Protein AF-A0A9D7FT58-F1 (afdb_monomer)

Mean predicted aligned error: 3.79 Å

Secondary structure (DSSP, 8-state):
---SEEEEE-SS-SEE-STT--EEGGGSSS------HHHHHHHHHHHHTT--EEEEE-

Radius of gyration: 13.27 Å; Cα contacts (8 Å, |Δi|>4): 74; chains: 1; bounding box: 26×16×39 Å

Foldseek 3Di:
DDWPEEAEDDPPAQWDDPPPDIDHLVVDPHNDRDDPVVSVVVCVVVVVVPTGYDYYYD

Sequence (58 aa):
MQPDVLLLQPPTGSYRRDDRCQSRVEDQTIQINLPPMDLAYHAAVLENAGFACAIRDF

Solvent-accessible surface area (backbone atoms only — not comparable to full-atom values): 3755 Å² total; per-residue (Å²): 135,83,56,80,40,80,45,71,47,68,81,79,60,71,55,46,66,71,73,97,60,71,43,52,26,86,80,40,98,70,71,63,90,72,77,67,57,69,57,52,53,52,39,54,56,42,42,75,73,70,43,50,62,43,79,46,81,89

Nearest PDB structures (foldseek):
  4f3p-assembly2_B  TM=3.799E-01  e=3.996E+00  Burkholderia pseudomallei 1710b
  4f3p-assembly1_A  TM=3.820E-01  e=3.996E+00  Burkholderia pseudomallei 1710b
  1s4d-assembly3_G  TM=4.817E-01  e=9.006E+00  Pseudomonas denitrificans (nom. rej.)
  3tl6-assembly1_E  TM=3.869E-01  e=9.006E+00  Entamoeba histolytica

Structure (mmCIF, N/CA/C/O backbone):
data_AF-A0A9D7FT58-F1
#
_entry.id   AF-A0A9D7FT58-F1
#
loop_
_atom_site.group_PDB
_atom_site.id
_atom_site.type_symbol
_atom_site.label_atom_id
_atom_site.label_alt_id
_atom_site.label_comp_id
_atom_site.label_asym_id
_atom_site.label_entity_id
_atom_site.label_seq_id
_atom_site.pdbx_PDB_ins_code
_atom_site.Cartn_x
_atom_site.Cartn_y
_atom_site.Cartn_z
_atom_site.occupancy
_atom_site.B_iso_or_equiv
_atom_site.auth_seq_id
_atom_site.auth_comp_id
_atom_site.auth_asym_id
_atom_site.auth_atom_id
_atom_site.pdbx_PDB_model_num
ATOM 1 N N . MET A 1 1 ? 4.9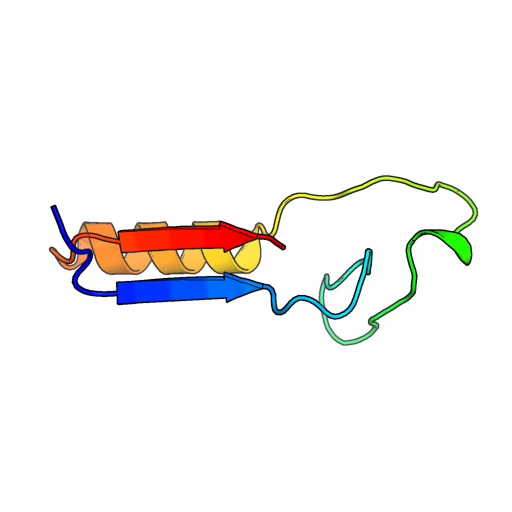85 0.347 20.815 1.00 68.38 1 MET A N 1
ATOM 2 C CA . MET A 1 1 ? 3.568 -0.071 20.838 1.00 68.38 1 MET A CA 1
ATOM 3 C C . MET A 1 1 ? 3.315 -0.841 19.550 1.00 68.38 1 MET A C 1
ATOM 5 O O . MET A 1 1 ? 3.853 -0.429 18.530 1.00 68.38 1 MET A O 1
ATOM 9 N N . GLN A 1 2 ? 2.647 -1.993 19.605 1.00 87.81 2 GLN A N 1
ATOM 10 C CA . GLN A 1 2 ? 2.338 -2.792 18.412 1.00 87.81 2 GLN A CA 1
ATOM 11 C C . GLN A 1 2 ? 1.075 -2.211 17.751 1.00 87.81 2 GLN A C 1
ATOM 13 O O . GLN A 1 2 ? 0.152 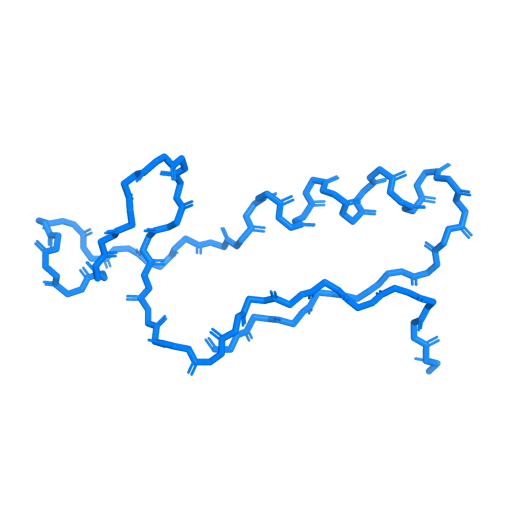-1.893 18.499 1.00 87.81 2 GLN A O 1
ATOM 18 N N . PRO A 1 3 ? 1.043 -2.000 16.420 1.00 94.81 3 PRO A N 1
ATOM 19 C CA . PRO A 1 3 ? -0.142 -1.466 15.755 1.00 94.81 3 PRO A CA 1
ATOM 20 C C . PRO A 1 3 ? -1.255 -2.519 15.711 1.00 94.81 3 PRO A C 1
ATOM 22 O O . PRO A 1 3 ? -0.965 -3.712 15.601 1.00 94.81 3 PRO A O 1
ATOM 25 N N . ASP A 1 4 ? -2.509 -2.072 15.730 1.00 97.56 4 ASP A N 1
ATOM 26 C CA . ASP A 1 4 ? -3.672 -2.931 15.486 1.00 97.56 4 ASP A CA 1
ATOM 27 C C . ASP A 1 4 ? -3.702 -3.390 14.022 1.00 97.56 4 ASP A C 1
ATOM 29 O O . ASP A 1 4 ? -4.063 -4.528 13.720 1.00 97.56 4 ASP A O 1
ATOM 33 N N . VAL A 1 5 ? -3.286 -2.503 13.107 1.00 98.12 5 VAL A N 1
ATOM 34 C CA . VAL A 1 5 ? -3.245 -2.764 11.665 1.00 98.12 5 VAL A CA 1
ATOM 35 C C . VAL A 1 5 ? -1.880 -2.401 11.085 1.00 98.12 5 VAL A C 1
ATOM 37 O O . VAL A 1 5 ? -1.413 -1.267 11.193 1.00 98.12 5 VAL A O 1
ATOM 40 N N . LEU A 1 6 ? -1.252 -3.368 10.413 1.00 97.56 6 LEU A N 1
ATOM 41 C CA . LEU A 1 6 ? -0.058 -3.151 9.600 1.00 97.56 6 LEU A CA 1
ATOM 42 C C . LEU A 1 6 ? -0.445 -3.131 8.119 1.00 97.56 6 LEU A C 1
ATOM 44 O O . LEU A 1 6 ? -0.836 -4.157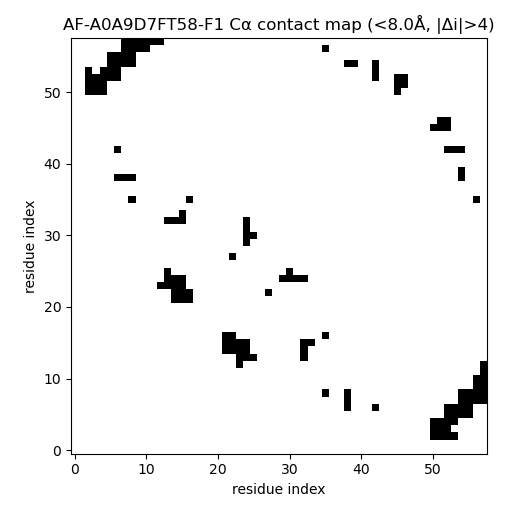 7.564 1.00 97.56 6 LEU A O 1
ATOM 48 N N . LEU A 1 7 ? -0.280 -1.979 7.473 1.00 97.44 7 LEU A N 1
ATOM 49 C CA . LEU A 1 7 ? -0.376 -1.841 6.025 1.00 97.44 7 LEU A CA 1
ATOM 50 C C . LEU A 1 7 ? 1.031 -1.945 5.444 1.00 97.44 7 LEU A C 1
ATOM 52 O O . LEU A 1 7 ? 1.946 -1.261 5.902 1.00 97.44 7 LEU A O 1
ATOM 56 N N . LEU A 1 8 ? 1.231 -2.815 4.458 1.00 95.81 8 LEU A N 1
ATOM 57 C CA . LEU A 1 8 ? 2.567 -3.072 3.931 1.00 95.81 8 LEU A CA 1
ATOM 58 C C . LEU A 1 8 ? 2.607 -3.009 2.413 1.00 95.81 8 LEU A C 1
ATOM 60 O O . LEU A 1 8 ? 1.762 -3.584 1.728 1.00 95.81 8 LEU A O 1
ATOM 64 N N . GLN A 1 9 ? 3.644 -2.354 1.908 1.00 92.75 9 GLN A N 1
ATOM 65 C CA . GLN A 1 9 ? 4.063 -2.487 0.528 1.00 92.75 9 GLN A CA 1
ATOM 66 C C . GLN A 1 9 ? 5.159 -3.557 0.485 1.00 92.75 9 GLN A C 1
ATOM 68 O O . GLN A 1 9 ? 6.199 -3.37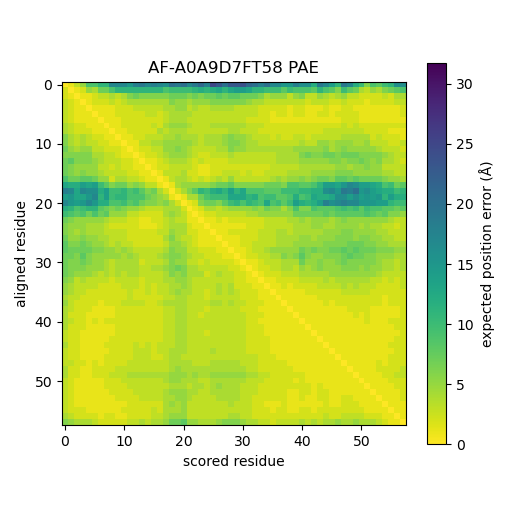9 1.109 1.00 92.75 9 GLN A O 1
ATOM 73 N N . PRO A 1 10 ? 4.933 -4.712 -0.158 1.00 90.75 10 PRO A N 1
ATOM 74 C CA . PRO A 1 10 ? 5.816 -5.864 -0.003 1.00 90.75 10 PRO A CA 1
ATOM 75 C C . PRO A 1 10 ? 7.199 -5.621 -0.634 1.00 90.75 10 PRO A C 1
ATOM 77 O O . PRO A 1 10 ? 7.267 -4.926 -1.653 1.00 90.75 10 PRO A O 1
ATOM 80 N N . PRO A 1 11 ? 8.271 -6.264 -0.114 1.00 92.19 11 PRO A N 1
ATOM 81 C CA . PRO A 1 11 ? 9.660 -6.131 -0.580 1.00 92.19 11 PRO A CA 1
ATOM 82 C C . PRO A 1 11 ? 9.866 -6.774 -1.960 1.00 92.19 11 PRO A C 1
ATOM 84 O O . PRO A 1 11 ? 10.545 -7.784 -2.120 1.00 92.19 11 PRO A O 1
ATOM 87 N N . THR A 1 12 ? 9.226 -6.210 -2.975 1.00 89.25 12 THR A N 1
ATOM 88 C CA . THR A 1 12 ? 9.239 -6.695 -4.362 1.00 89.25 12 THR A CA 1
ATOM 89 C C . THR A 1 12 ? 10.036 -5.767 -5.277 1.00 89.25 12 THR A C 1
ATOM 91 O O . THR A 1 12 ? 10.100 -6.009 -6.477 1.00 89.25 12 THR A O 1
ATOM 94 N N . GLY A 1 13 ? 10.686 -4.748 -4.704 1.00 87.94 13 GLY A N 1
ATOM 95 C CA . GLY A 1 13 ? 11.465 -3.727 -5.399 1.00 87.94 13 GLY A CA 1
ATOM 96 C C . GLY A 1 13 ? 10.682 -2.436 -5.645 1.00 87.94 13 GLY A C 1
ATOM 97 O O . GLY A 1 13 ? 9.491 -2.335 -5.339 1.00 87.94 13 GLY A O 1
ATOM 98 N N . SER A 1 14 ? 11.362 -1.453 -6.238 1.00 89.06 14 SER A N 1
ATOM 99 C CA . SER A 1 14 ? 10.781 -0.155 -6.587 1.00 89.06 14 SER A CA 1
ATOM 100 C C . SER A 1 14 ? 9.867 -0.274 -7.804 1.00 89.06 14 SER A C 1
ATOM 102 O O . SER A 1 14 ? 10.319 -0.413 -8.944 1.00 89.06 14 SER A O 1
ATOM 104 N N . TYR A 1 15 ? 8.565 -0.197 -7.553 1.00 89.31 15 TYR A N 1
ATOM 105 C CA . TYR A 1 15 ? 7.524 -0.164 -8.574 1.00 89.31 15 TYR A CA 1
ATOM 106 C C . TYR A 1 15 ? 6.646 1.056 -8.358 1.00 89.31 15 TYR A C 1
ATOM 108 O O . TYR A 1 15 ? 6.326 1.407 -7.224 1.00 89.31 15 TYR A O 1
ATOM 116 N N . ARG A 1 16 ? 6.185 1.647 -9.456 1.00 87.06 16 ARG A N 1
ATOM 117 C CA . ARG A 1 16 ? 5.027 2.530 -9.420 1.00 87.06 16 ARG A CA 1
ATOM 118 C C . ARG A 1 16 ? 3.775 1.662 -9.404 1.00 87.06 16 ARG A C 1
ATOM 120 O O . ARG A 1 16 ? 3.620 0.819 -10.286 1.00 87.06 16 ARG A O 1
ATOM 127 N N . ARG A 1 17 ? 2.931 1.836 -8.384 1.00 84.19 17 ARG A N 1
ATOM 128 C CA . ARG A 1 17 ? 1.746 0.997 -8.126 1.00 84.19 17 ARG A CA 1
ATOM 129 C C . ARG A 1 17 ? 0.422 1.751 -8.228 1.00 84.19 17 ARG A C 1
ATOM 131 O O . ARG A 1 17 ? -0.587 1.256 -7.745 1.00 84.19 17 ARG A O 1
ATOM 138 N N . ASP A 1 18 ? 0.440 2.919 -8.861 1.00 73.88 18 ASP A N 1
ATOM 139 C CA . ASP A 1 18 ? -0.762 3.715 -9.082 1.00 73.88 18 ASP A CA 1
ATOM 140 C C . ASP A 1 18 ? -1.672 2.978 -10.090 1.00 73.88 18 ASP A C 1
ATOM 142 O O . ASP A 1 18 ? -1.316 2.837 -11.262 1.00 73.88 18 ASP A O 1
ATOM 146 N N . ASP A 1 19 ? -2.851 2.530 -9.644 1.00 67.50 19 ASP A N 1
ATOM 147 C CA . ASP A 1 19 ? -3.909 1.937 -10.485 1.00 67.50 19 ASP A CA 1
ATOM 148 C C . ASP A 1 19 ? -3.536 0.569 -11.133 1.00 67.50 19 ASP A C 1
ATOM 150 O O . ASP A 1 19 ? -2.749 -0.222 -10.607 1.00 67.50 19 ASP A O 1
ATOM 154 N N . ARG A 1 20 ? -4.164 0.214 -12.263 1.00 65.31 20 ARG A N 1
ATOM 155 C CA . ARG A 1 20 ? -4.056 -1.097 -12.934 1.00 65.31 20 ARG A CA 1
ATOM 156 C C . ARG A 1 20 ? -2.680 -1.414 -13.521 1.00 65.31 20 ARG A C 1
ATOM 158 O O . ARG A 1 20 ? -2.426 -2.582 -13.816 1.00 65.31 20 ARG A O 1
ATOM 165 N N . CYS A 1 21 ? -1.824 -0.419 -13.753 1.00 67.00 21 CYS A N 1
ATOM 166 C CA . CYS A 1 21 ? -0.528 -0.623 -14.398 1.00 67.00 21 CYS A CA 1
ATOM 167 C C . CYS A 1 21 ? 0.601 -0.493 -13.377 1.00 67.00 21 CYS A C 1
ATOM 169 O O . CYS A 1 21 ? 0.995 0.608 -13.004 1.00 67.00 21 CYS A O 1
ATOM 171 N N . GLN A 1 22 ? 1.149 -1.632 -12.960 1.00 81.88 22 GLN A N 1
ATOM 172 C CA . GLN A 1 22 ? 2.373 -1.651 -12.170 1.00 81.88 22 GLN A CA 1
ATOM 173 C C . GLN A 1 22 ? 3.570 -1.693 -13.117 1.00 81.88 22 GLN A C 1
ATOM 175 O O . GLN A 1 22 ? 3.631 -2.528 -14.017 1.00 81.88 22 GLN A O 1
ATOM 180 N N . SER A 1 23 ? 4.527 -0.791 -12.932 1.00 86.62 23 SER A N 1
ATOM 181 C CA . SER A 1 23 ? 5.763 -0.757 -13.724 1.00 86.62 23 SER A CA 1
ATOM 182 C C . SER A 1 23 ? 6.954 -0.559 -12.806 1.00 86.62 23 SER A C 1
ATOM 184 O O . SER A 1 23 ? 6.851 0.141 -11.793 1.00 86.62 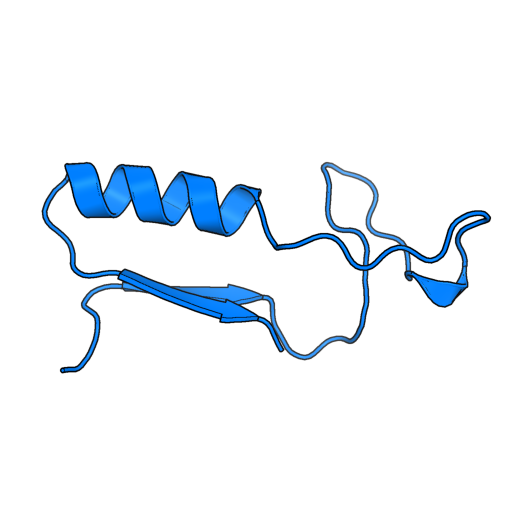23 SER A O 1
ATOM 186 N N . ARG A 1 24 ? 8.094 -1.163 -13.147 1.00 89.19 24 ARG A N 1
ATOM 187 C CA . ARG A 1 24 ? 9.331 -0.945 -12.393 1.00 89.19 24 ARG A CA 1
ATOM 188 C C . ARG A 1 24 ? 9.702 0.527 -12.514 1.00 89.19 24 ARG A C 1
ATOM 190 O O . ARG A 1 24 ? 9.473 1.147 -13.553 1.00 89.19 24 ARG A O 1
ATOM 197 N N . VAL A 1 25 ? 10.246 1.112 -11.454 1.00 89.25 25 VAL A N 1
ATOM 198 C CA . VAL A 1 25 ? 10.707 2.507 -11.512 1.00 89.25 25 VAL A CA 1
ATOM 199 C C . VAL A 1 25 ? 11.828 2.655 -12.545 1.00 89.25 25 VAL A C 1
ATOM 201 O O . VAL A 1 25 ? 11.848 3.643 -13.267 1.00 89.25 25 VAL A O 1
ATOM 204 N N . GLU A 1 26 ? 12.689 1.643 -12.695 1.00 91.94 26 GLU A N 1
ATOM 205 C CA . GLU A 1 26 ? 13.798 1.652 -13.662 1.00 91.94 26 GLU A CA 1
ATOM 206 C C . GLU A 1 26 ? 13.358 1.718 -15.135 1.00 91.94 26 GLU A C 1
ATOM 208 O O . GLU A 1 26 ? 14.072 2.297 -15.951 1.00 91.94 26 GLU A O 1
ATOM 213 N N . ASP A 1 27 ? 12.168 1.206 -15.462 1.00 91.56 27 ASP A N 1
ATOM 214 C CA . ASP A 1 27 ? 11.643 1.157 -16.834 1.00 91.56 27 ASP A CA 1
ATOM 215 C C . ASP A 1 27 ? 10.960 2.473 -17.261 1.00 91.56 27 ASP A C 1
ATOM 217 O O . ASP A 1 27 ? 10.523 2.621 -18.404 1.00 91.56 27 ASP A O 1
ATOM 221 N N . GLN A 1 28 ? 10.823 3.438 -16.348 1.00 88.69 28 GLN A N 1
ATOM 222 C CA . GLN A 1 28 ? 10.119 4.694 -16.598 1.00 88.69 28 GLN A CA 1
ATOM 223 C C . GLN A 1 28 ? 11.062 5.782 -17.114 1.00 88.69 28 GLN A C 1
ATOM 225 O O . GLN A 1 28 ? 12.197 5.919 -16.665 1.00 88.69 28 GLN A O 1
ATOM 230 N N . THR A 1 29 ? 10.551 6.641 -18.004 1.00 92.50 29 THR A N 1
ATOM 231 C CA . THR A 1 29 ? 11.266 7.844 -18.468 1.00 92.50 29 THR A CA 1
ATOM 232 C C . THR A 1 29 ? 11.648 8.770 -17.311 1.00 92.50 29 THR A C 1
ATOM 234 O O . THR A 1 29 ? 12.681 9.431 -17.360 1.00 92.50 29 THR A O 1
ATOM 237 N N . ILE A 1 30 ? 10.814 8.8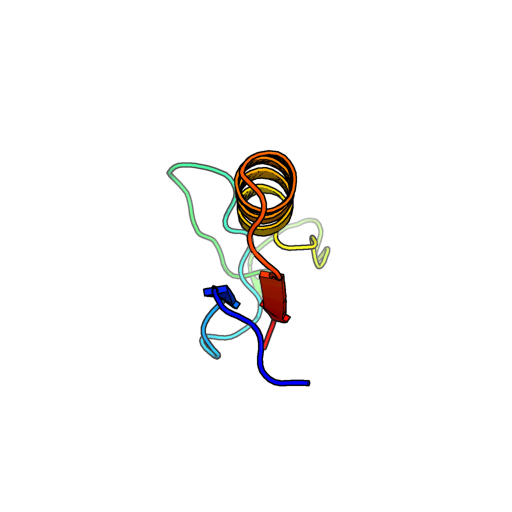16 -16.267 1.00 88.88 30 ILE A N 1
ATOM 238 C CA . ILE A 1 30 ? 11.068 9.548 -15.027 1.00 88.88 30 ILE A CA 1
ATOM 239 C C . ILE A 1 30 ? 11.111 8.527 -13.894 1.00 88.88 30 ILE A C 1
ATOM 241 O O . ILE A 1 30 ? 10.087 7.955 -13.524 1.00 88.88 30 ILE A O 1
ATOM 245 N N . GLN A 1 31 ? 12.300 8.318 -13.339 1.00 89.88 31 GLN A N 1
ATOM 246 C CA . GLN A 1 31 ? 12.545 7.349 -12.273 1.00 89.88 31 GLN A CA 1
ATOM 247 C C . GLN A 1 31 ? 12.297 7.990 -10.904 1.00 89.88 31 GLN A C 1
ATOM 249 O O . GLN A 1 31 ? 13.226 8.361 -10.188 1.00 89.88 31 GLN A O 1
ATOM 254 N N . ILE A 1 32 ? 11.025 8.179 -10.563 1.00 86.88 32 ILE A N 1
ATOM 255 C CA . ILE A 1 32 ? 10.611 8.731 -9.273 1.00 86.88 32 ILE A CA 1
ATOM 256 C C . ILE A 1 32 ? 10.123 7.620 -8.342 1.00 86.88 32 ILE A C 1
ATOM 258 O O . ILE A 1 32 ? 9.316 6.776 -8.729 1.00 86.88 32 ILE A O 1
ATOM 262 N N . ASN A 1 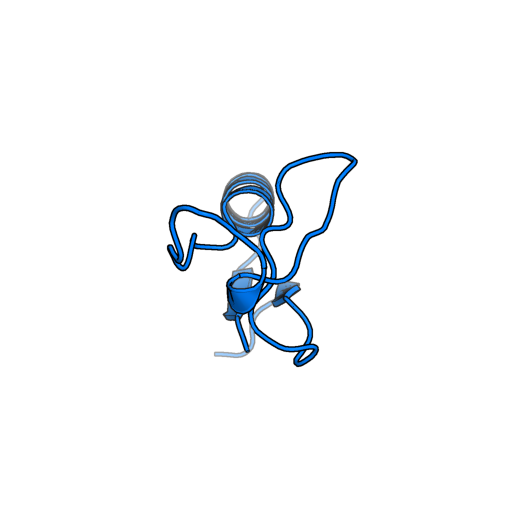33 ? 10.586 7.653 -7.094 1.00 85.94 33 ASN A N 1
ATOM 263 C CA . ASN A 1 33 ? 10.016 6.844 -6.025 1.00 85.94 33 ASN A CA 1
ATOM 264 C C . ASN A 1 33 ? 8.821 7.594 -5.439 1.00 85.94 33 ASN A C 1
ATOM 266 O O . ASN A 1 33 ? 8.984 8.665 -4.851 1.00 85.94 33 ASN A O 1
ATOM 270 N N . LEU A 1 34 ? 7.626 7.042 -5.634 1.00 87.38 34 LEU A N 1
ATOM 271 C CA . LEU A 1 34 ? 6.395 7.579 -5.067 1.00 87.38 34 LEU A CA 1
ATOM 272 C C . LEU A 1 34 ? 6.085 6.862 -3.749 1.00 87.38 34 LEU A C 1
ATOM 274 O O . LEU A 1 34 ? 6.214 5.638 -3.692 1.00 87.38 34 LEU A O 1
ATOM 278 N N . PRO A 1 35 ? 5.671 7.595 -2.702 1.00 90.19 35 PRO A N 1
ATOM 279 C CA . PRO A 1 35 ? 5.192 6.968 -1.478 1.00 90.19 35 PRO A CA 1
ATOM 280 C C . PRO A 1 35 ? 3.905 6.167 -1.755 1.00 90.19 35 PRO A C 1
ATOM 282 O O . PRO A 1 35 ? 3.166 6.501 -2.687 1.00 90.19 35 PRO A O 1
ATOM 285 N N . PRO A 1 36 ? 3.582 5.147 -0.939 1.00 91.94 36 PRO A N 1
ATOM 286 C CA . PRO A 1 36 ? 2.401 4.307 -1.120 1.00 91.94 36 PRO A CA 1
ATOM 287 C C . PRO A 1 36 ? 1.134 5.047 -0.663 1.00 91.94 36 PRO A C 1
ATOM 289 O O . PRO A 1 36 ? 0.581 4.783 0.407 1.00 91.94 36 PRO A O 1
ATOM 292 N N . MET A 1 37 ? 0.686 6.011 -1.470 1.00 92.56 37 MET A N 1
ATOM 293 C CA . MET A 1 37 ? -0.412 6.918 -1.123 1.00 92.56 37 MET A CA 1
ATOM 294 C C . MET A 1 37 ? -1.730 6.187 -0.864 1.00 92.56 37 MET A C 1
ATOM 296 O O . MET A 1 37 ? -2.458 6.578 0.045 1.00 92.56 37 MET A O 1
ATOM 300 N N . ASP A 1 38 ? -2.002 5.092 -1.576 1.00 92.00 38 ASP A N 1
ATOM 301 C CA . ASP A 1 38 ? -3.184 4.262 -1.320 1.00 92.00 38 ASP A CA 1
ATOM 302 C C . ASP A 1 38 ? -3.144 3.653 0.089 1.00 92.00 38 ASP A C 1
ATOM 304 O O . ASP A 1 38 ? -4.137 3.699 0.817 1.00 92.00 38 ASP A O 1
ATOM 308 N N . LEU A 1 39 ? -1.978 3.164 0.538 1.00 95.19 39 LEU A N 1
ATOM 309 C CA . LEU A 1 39 ? -1.817 2.676 1.912 1.00 95.19 39 LEU A CA 1
ATOM 310 C C . LEU A 1 39 ? -1.980 3.811 2.927 1.00 95.19 39 LEU A C 1
ATOM 312 O O . LEU A 1 39 ? -2.607 3.606 3.963 1.00 95.19 39 LEU A O 1
ATOM 316 N N . ALA A 1 40 ? -1.466 5.008 2.629 1.00 96.19 40 ALA A N 1
ATOM 317 C CA . ALA A 1 40 ? -1.649 6.181 3.484 1.00 96.19 40 ALA A CA 1
ATOM 318 C C . ALA A 1 40 ? -3.127 6.573 3.619 1.00 96.19 40 ALA A C 1
ATOM 320 O O . ALA A 1 40 ? -3.594 6.860 4.721 1.00 96.19 40 ALA A O 1
ATOM 321 N N . TYR A 1 41 ? -3.883 6.523 2.522 1.00 97.00 41 TYR A N 1
ATOM 322 C CA . TYR A 1 41 ? -5.314 6.800 2.534 1.00 97.00 41 TYR A CA 1
ATOM 323 C C . TYR A 1 41 ? -6.086 5.763 3.361 1.00 97.00 41 TYR A C 1
ATOM 325 O O . TYR A 1 41 ? -6.907 6.125 4.205 1.00 97.00 41 TYR A O 1
ATOM 333 N N . HIS A 1 42 ? -5.788 4.474 3.182 1.00 97.38 42 HIS A N 1
ATOM 334 C CA . HIS A 1 42 ? -6.398 3.411 3.980 1.00 97.38 42 HIS A CA 1
ATOM 335 C C . HIS A 1 42 ? -6.053 3.516 5.468 1.00 97.38 42 HIS A C 1
ATOM 337 O O . HIS A 1 42 ? -6.940 3.345 6.304 1.00 97.38 42 HIS A O 1
ATOM 343 N N . ALA A 1 43 ? -4.801 3.842 5.802 1.00 98.19 43 ALA A N 1
ATOM 344 C CA . ALA A 1 43 ? -4.384 4.073 7.181 1.00 98.19 43 ALA A CA 1
ATOM 345 C C . ALA A 1 43 ? -5.191 5.212 7.817 1.00 98.19 43 ALA A C 1
ATOM 347 O O . ALA A 1 43 ? -5.750 5.023 8.890 1.00 98.19 43 ALA A O 1
ATOM 348 N N . ALA A 1 44 ? -5.355 6.340 7.121 1.00 98.31 44 ALA A N 1
ATOM 349 C CA . ALA A 1 44 ? -6.135 7.470 7.626 1.00 98.31 44 ALA A CA 1
ATOM 350 C C . ALA A 1 44 ? -7.610 7.109 7.887 1.00 98.31 44 ALA A C 1
ATOM 352 O O . ALA A 1 44 ? -8.193 7.534 8.884 1.00 98.31 44 ALA A O 1
ATOM 353 N N . VAL A 1 45 ? -8.227 6.300 7.017 1.00 98.56 45 VAL A N 1
ATOM 354 C CA . VAL A 1 45 ? -9.603 5.811 7.223 1.00 98.56 45 VAL A CA 1
ATOM 355 C C . VAL A 1 45 ? -9.697 4.916 8.464 1.00 98.56 45 VAL A C 1
ATOM 357 O O . VAL A 1 45 ? -10.640 5.049 9.243 1.00 98.56 45 VAL A O 1
ATOM 360 N N . LEU A 1 46 ? -8.725 4.025 8.666 1.00 98.44 46 LEU A N 1
ATOM 361 C CA . LEU A 1 46 ? -8.672 3.124 9.819 1.00 98.44 46 LEU A CA 1
ATOM 362 C C . LEU A 1 46 ? -8.391 3.869 11.129 1.00 98.44 46 LEU A C 1
ATOM 364 O O . LEU A 1 46 ? -9.030 3.589 12.141 1.00 98.44 46 LEU A O 1
ATOM 368 N N . GLU A 1 47 ? -7.499 4.856 11.104 1.00 98.19 47 GLU A N 1
ATOM 369 C CA . GLU A 1 47 ? -7.243 5.738 12.244 1.00 98.19 47 GLU A CA 1
ATOM 370 C C . GLU A 1 47 ? -8.498 6.528 12.626 1.00 98.19 47 GLU A C 1
ATOM 372 O O . GLU A 1 47 ? -8.849 6.586 13.804 1.00 98.19 47 GLU A O 1
ATOM 377 N N . ASN A 1 48 ? -9.254 7.039 11.645 1.00 98.56 48 ASN A N 1
ATOM 378 C CA . ASN A 1 48 ? -10.557 7.668 11.894 1.00 98.56 48 ASN A CA 1
ATOM 379 C C . ASN A 1 48 ? -11.593 6.705 12.500 1.00 98.56 48 ASN A C 1
ATOM 381 O O . ASN A 1 48 ? -12.510 7.148 13.190 1.00 98.56 48 ASN A O 1
ATOM 385 N N . ALA A 1 49 ? -11.460 5.399 12.257 1.00 98.38 49 ALA A N 1
ATOM 386 C CA . ALA A 1 49 ? -12.284 4.364 12.877 1.00 98.38 49 ALA A CA 1
ATOM 387 C C . ALA A 1 49 ? -11.769 3.920 14.264 1.00 98.38 49 ALA A C 1
ATOM 389 O O . ALA A 1 49 ? -12.406 3.084 14.904 1.00 98.38 49 ALA A O 1
ATOM 390 N N . GLY A 1 50 ? -10.655 4.486 14.746 1.00 98.31 50 GLY A N 1
ATOM 391 C CA . GLY A 1 50 ? -10.110 4.256 16.085 1.00 98.31 50 GLY A CA 1
ATOM 392 C C . GLY A 1 50 ? -9.000 3.205 16.181 1.00 98.31 50 GLY A C 1
ATOM 393 O O . GLY A 1 50 ? -8.660 2.812 17.294 1.00 98.31 50 GLY A O 1
ATOM 394 N N . PHE A 1 51 ? -8.434 2.748 15.060 1.00 98.44 51 PHE A N 1
ATOM 395 C CA . PHE A 1 51 ? -7.325 1.785 15.053 1.00 98.44 51 PHE A CA 1
ATOM 396 C C . PHE A 1 51 ? -5.960 2.478 15.041 1.00 98.44 51 PHE A C 1
ATOM 398 O O . PHE A 1 51 ? -5.747 3.424 14.284 1.00 98.44 51 PHE A O 1
ATOM 405 N N . ALA A 1 52 ? -4.993 1.960 15.800 1.00 98.12 52 ALA A N 1
ATOM 406 C CA . ALA A 1 52 ? -3.598 2.365 15.668 1.00 98.12 52 ALA A CA 1
ATOM 407 C C . ALA A 1 52 ? -2.964 1.676 14.449 1.00 98.12 52 ALA A C 1
ATOM 409 O O . ALA A 1 52 ? -2.827 0.449 14.413 1.00 98.12 52 ALA A O 1
ATOM 410 N N . CYS A 1 53 ? -2.548 2.462 13.457 1.00 98.12 53 CYS A N 1
ATOM 411 C CA . CYS A 1 53 ? -2.003 1.944 12.204 1.00 98.12 53 CYS A CA 1
ATOM 412 C C . CYS A 1 53 ? -0.485 2.134 12.103 1.00 98.12 53 CYS A C 1
ATOM 414 O O . CYS A 1 53 ? 0.097 3.059 12.666 1.00 98.12 53 CYS A O 1
ATOM 416 N N . ALA A 1 54 ? 0.167 1.259 11.338 1.00 97.69 54 ALA A N 1
ATOM 417 C CA . ALA A 1 54 ? 1.529 1.471 10.863 1.00 97.69 54 ALA A CA 1
ATOM 418 C C . ALA A 1 54 ? 1.624 1.128 9.377 1.00 97.69 54 ALA A C 1
ATOM 420 O O . ALA A 1 54 ? 1.049 0.135 8.927 1.00 97.69 54 ALA A O 1
ATOM 421 N N . ILE A 1 55 ? 2.392 1.923 8.631 1.00 97.25 55 ILE A N 1
ATOM 422 C CA . ILE A 1 55 ? 2.7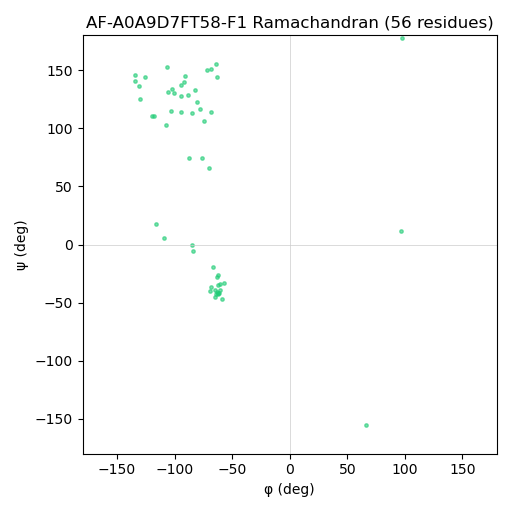37 1.637 7.238 1.00 97.25 55 ILE A CA 1
ATOM 423 C C . ILE A 1 55 ? 4.18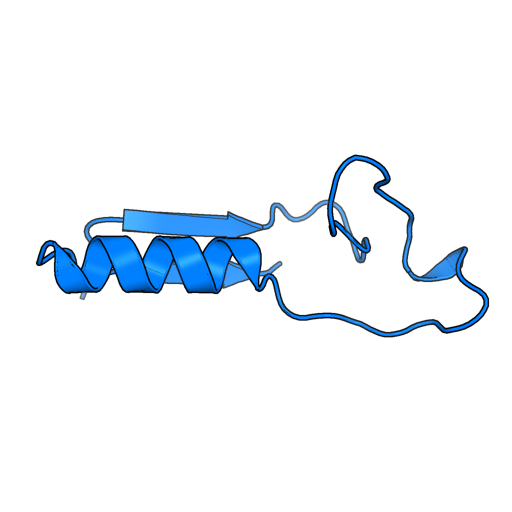5 1.172 7.188 1.00 97.25 55 ILE A C 1
ATOM 425 O O . ILE A 1 55 ? 5.073 1.820 7.745 1.00 97.25 55 ILE A O 1
ATOM 429 N N . ARG A 1 56 ? 4.430 0.057 6.500 1.00 96.19 56 ARG A N 1
ATOM 430 C CA . ARG A 1 56 ? 5.778 -0.409 6.185 1.00 96.19 56 ARG A CA 1
ATOM 431 C C . ARG A 1 56 ? 5.967 -0.493 4.679 1.00 96.19 56 ARG A C 1
ATOM 433 O O . ARG A 1 56 ? 5.394 -1.361 4.027 1.00 96.19 56 ARG A O 1
ATOM 440 N N . ASP A 1 57 ? 6.796 0.401 4.166 1.00 92.56 57 ASP A N 1
ATOM 441 C CA . ASP A 1 57 ? 7.262 0.400 2.782 1.00 92.56 57 ASP A CA 1
ATOM 442 C C . ASP A 1 57 ? 8.677 -0.191 2.738 1.00 92.56 57 ASP A C 1
ATOM 444 O O . ASP A 1 57 ? 9.503 0.152 3.590 1.00 92.56 57 ASP A O 1
ATOM 448 N N . PHE A 1 58 ? 8.913 -1.148 1.839 1.00 90.06 58 PHE A N 1
ATOM 449 C CA . PHE A 1 58 ? 10.132 -1.964 1.778 1.00 90.06 58 PHE A CA 1
ATOM 450 C C . PHE A 1 58 ? 10.978 -1.669 0.540 1.00 90.06 58 PHE A C 1
ATOM 452 O O . PHE A 1 58 ? 10.393 -1.450 -0.543 1.00 90.06 58 PHE A O 1
#

pLDDT: mean 90.9, std 8.22, range [65.31, 98.56]